Protein AF-A0A524LSF3-F1 (afdb_monomer_lite)

Structure (mmCIF, N/CA/C/O backbone):
data_AF-A0A524LSF3-F1
#
_entry.id   AF-A0A524LSF3-F1
#
loop_
_atom_site.group_PDB
_atom_site.id
_atom_site.type_symbol
_atom_site.label_atom_id
_atom_site.label_alt_id
_atom_site.label_comp_id
_atom_site.label_asym_id
_atom_site.label_entity_id
_atom_site.label_seq_id
_atom_site.pdbx_PDB_ins_code
_atom_site.Cartn_x
_atom_site.Cartn_y
_atom_site.Cartn_z
_atom_site.occupancy
_atom_site.B_iso_or_equiv
_atom_site.auth_seq_id
_atom_site.auth_comp_id
_atom_site.auth_asym_id
_atom_site.auth_atom_id
_atom_site.pdbx_PDB_model_num
ATOM 1 N N . MET A 1 1 ? 18.110 12.182 -12.627 1.00 63.22 1 MET A N 1
ATOM 2 C CA . MET A 1 1 ? 19.074 12.270 -11.505 1.00 63.22 1 MET A CA 1
ATOM 3 C C . MET A 1 1 ? 19.220 10.970 -10.721 1.00 63.22 1 MET A C 1
ATOM 5 O O . MET A 1 1 ? 20.338 10.505 -10.588 1.00 63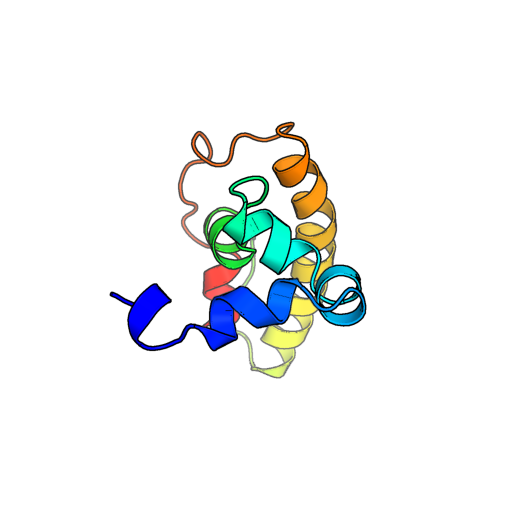.22 1 MET A O 1
ATOM 9 N N . TRP A 1 2 ? 18.156 10.327 -10.226 1.00 70.38 2 TRP A N 1
ATOM 10 C CA . TRP A 1 2 ? 18.332 9.107 -9.412 1.00 70.38 2 TRP A CA 1
ATOM 11 C C . TRP A 1 2 ? 19.012 7.947 -10.165 1.00 70.38 2 TRP A C 1
ATOM 13 O O . TRP A 1 2 ? 19.841 7.261 -9.588 1.00 70.38 2 TRP A O 1
ATOM 23 N N . ARG A 1 3 ? 18.759 7.791 -11.474 1.00 69.88 3 ARG A N 1
ATOM 24 C CA . ARG A 1 3 ? 19.395 6.759 -12.323 1.00 69.88 3 ARG A CA 1
ATOM 25 C C . ARG A 1 3 ? 20.921 6.903 -12.427 1.00 69.88 3 ARG A C 1
ATOM 27 O O . ARG A 1 3 ? 21.597 5.908 -12.646 1.00 69.88 3 ARG A O 1
ATOM 34 N N . THR A 1 4 ? 21.453 8.120 -12.279 1.00 80.94 4 THR A N 1
ATOM 35 C CA . THR A 1 4 ? 22.900 8.396 -12.320 1.00 80.94 4 THR A CA 1
ATOM 36 C C . THR A 1 4 ? 23.540 8.318 -10.935 1.00 80.94 4 THR A C 1
ATOM 38 O O . THR A 1 4 ? 24.684 7.903 -10.823 1.00 80.94 4 THR A O 1
ATOM 41 N N . ILE A 1 5 ? 22.804 8.683 -9.880 1.00 89.19 5 ILE A N 1
ATOM 42 C CA . ILE A 1 5 ? 23.291 8.670 -8.487 1.00 89.19 5 ILE A CA 1
ATOM 43 C C . ILE A 1 5 ? 23.166 7.267 -7.862 1.00 89.19 5 ILE A C 1
ATOM 45 O O . ILE A 1 5 ? 23.940 6.904 -6.983 1.00 89.19 5 ILE A O 1
ATOM 49 N N . ARG A 1 6 ? 22.193 6.470 -8.319 1.00 87.94 6 ARG A N 1
ATOM 50 C CA . ARG A 1 6 ? 21.877 5.121 -7.826 1.00 87.94 6 ARG A CA 1
ATOM 51 C C . ARG A 1 6 ? 21.677 4.135 -8.980 1.00 87.94 6 ARG A C 1
ATOM 53 O O . ARG A 1 6 ? 20.569 3.631 -9.177 1.00 87.94 6 ARG A O 1
ATOM 60 N N . PRO A 1 7 ? 22.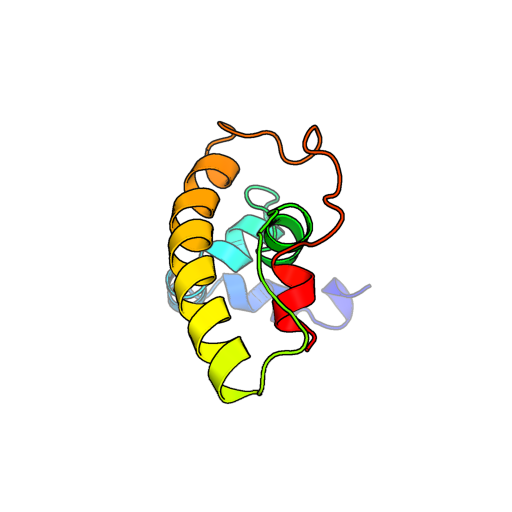715 3.854 -9.783 1.00 87.19 7 PRO A N 1
ATOM 61 C CA . PRO A 1 7 ? 22.617 2.873 -10.866 1.00 87.19 7 PRO A CA 1
ATOM 62 C C . PRO A 1 7 ? 22.300 1.458 -10.350 1.00 87.19 7 PRO A C 1
ATOM 64 O O . PRO A 1 7 ? 21.688 0.663 -11.064 1.00 87.19 7 PRO A O 1
ATOM 67 N N . ASP A 1 8 ? 22.637 1.167 -9.092 1.00 89.94 8 ASP A N 1
ATOM 68 C CA . ASP A 1 8 ? 22.290 -0.062 -8.374 1.00 89.94 8 ASP A CA 1
ATOM 69 C C . ASP A 1 8 ? 20.773 -0.300 -8.298 1.00 89.94 8 ASP A C 1
ATOM 71 O O . ASP A 1 8 ? 20.299 -1.423 -8.454 1.00 89.94 8 ASP A O 1
ATOM 75 N N . SER A 1 9 ? 19.986 0.771 -8.154 1.00 87.81 9 SER A N 1
ATOM 76 C CA . SER A 1 9 ? 18.520 0.681 -8.134 1.00 87.81 9 SER A CA 1
ATOM 77 C C . SER A 1 9 ? 17.914 0.236 -9.472 1.00 87.81 9 SER A C 1
ATOM 79 O O . SER A 1 9 ? 16.776 -0.231 -9.506 1.00 87.81 9 SER A O 1
ATOM 81 N N . LEU A 1 10 ? 18.673 0.342 -10.571 1.00 86.50 10 LEU A N 1
ATOM 82 C CA . LEU A 1 10 ? 18.316 -0.234 -11.867 1.00 86.50 10 LEU A CA 1
ATOM 83 C C . LEU A 1 10 ? 18.873 -1.652 -12.027 1.00 86.50 10 LEU A C 1
ATOM 85 O O . LEU A 1 10 ? 18.177 -2.517 -12.554 1.00 86.50 10 LEU A O 1
ATOM 89 N N . SER A 1 11 ? 20.117 -1.899 -11.602 1.00 91.25 11 SER A N 1
ATOM 90 C CA . SER A 1 11 ? 20.764 -3.202 -11.792 1.00 91.25 11 SER A CA 1
ATOM 91 C C . SER A 1 11 ? 20.146 -4.310 -10.944 1.00 91.25 11 SER A C 1
ATOM 93 O O . SER A 1 11 ? 20.150 -5.453 -11.391 1.00 91.25 11 SER A O 1
ATOM 95 N N . VAL A 1 12 ? 19.563 -3.986 -9.785 1.00 93.31 12 VAL A N 1
ATOM 96 C CA . VAL A 1 12 ? 18.895 -4.956 -8.900 1.00 93.31 12 VAL A CA 1
ATOM 97 C C . VAL A 1 12 ? 17.788 -5.745 -9.614 1.00 93.31 12 VAL A C 1
ATOM 99 O O . VAL A 1 12 ? 17.579 -6.917 -9.329 1.00 93.31 12 VAL A O 1
ATOM 102 N N . TRP A 1 13 ? 17.129 -5.146 -10.611 1.00 93.00 13 TRP A N 1
ATOM 103 C CA . TRP A 1 13 ? 16.067 -5.800 -11.385 1.00 93.00 13 TRP A CA 1
ATOM 104 C C . TRP A 1 13 ? 16.581 -6.779 -12.446 1.00 93.00 13 TRP A C 1
ATOM 106 O O . TRP A 1 13 ? 15.774 -7.447 -13.085 1.00 93.00 13 TRP A O 1
ATOM 116 N N . LYS A 1 14 ? 17.902 -6.871 -12.648 1.00 92.62 14 LYS A N 1
ATOM 117 C CA . LYS A 1 14 ? 18.521 -7.913 -13.484 1.00 92.62 14 LYS A CA 1
ATOM 118 C C . LYS A 1 14 ? 18.632 -9.250 -12.747 1.00 92.62 14 LYS A C 1
ATOM 120 O O . LYS A 1 14 ? 18.817 -10.275 -13.394 1.00 92.62 14 LYS A O 1
ATOM 125 N N . ASP A 1 15 ? 18.533 -9.243 -11.419 1.00 95.94 15 ASP A N 1
ATOM 126 C CA . ASP A 1 15 ? 18.512 -10.458 -10.615 1.00 95.94 15 ASP A CA 1
ATOM 127 C C . ASP A 1 15 ? 17.116 -11.100 -10.666 1.00 95.94 15 ASP A C 1
ATOM 129 O O . ASP A 1 15 ? 16.117 -10.536 -10.208 1.00 95.94 15 ASP A O 1
ATOM 133 N N . SER A 1 16 ? 17.054 -12.308 -11.225 1.00 95.81 16 SER A N 1
ATOM 134 C CA . SER A 1 16 ? 15.815 -13.080 -11.337 1.00 95.81 16 SER A CA 1
ATOM 135 C C . SER A 1 16 ? 15.156 -13.385 -9.984 1.00 95.81 16 SER A C 1
ATOM 137 O O . SER A 1 16 ? 13.928 -13.407 -9.905 1.00 95.81 16 SER A O 1
ATOM 139 N N . GLU A 1 17 ? 15.931 -13.556 -8.906 1.00 97.12 17 GLU A N 1
ATOM 140 C CA . GLU A 1 17 ? 15.393 -13.830 -7.570 1.00 97.12 17 GLU A CA 1
ATOM 141 C C . GLU A 1 17 ? 14.714 -12.584 -6.991 1.00 97.12 17 GLU A C 1
ATOM 143 O O . GLU A 1 17 ? 13.650 -12.684 -6.373 1.00 97.12 17 GLU A O 1
ATOM 148 N N . VAL A 1 18 ? 15.267 -11.396 -7.255 1.00 96.25 18 VAL A N 1
ATOM 149 C CA . VAL A 1 18 ? 14.650 -10.120 -6.865 1.00 96.25 18 VAL A CA 1
ATOM 150 C C . VAL A 1 18 ? 13.313 -9.947 -7.573 1.00 96.25 18 VAL A C 1
ATOM 152 O O . VAL A 1 18 ? 12.307 -9.666 -6.921 1.00 96.25 18 VAL A O 1
ATOM 155 N N . VAL A 1 19 ? 13.276 -10.149 -8.893 1.00 95.19 19 VAL A N 1
ATOM 156 C CA . VAL A 1 19 ? 12.037 -10.028 -9.677 1.00 95.19 19 VAL A CA 1
ATOM 157 C C . VAL A 1 19 ? 10.988 -11.029 -9.190 1.00 95.19 19 VAL A C 1
ATOM 159 O O . VAL A 1 19 ? 9.829 -10.659 -8.993 1.00 95.19 19 VAL A O 1
ATOM 162 N N . ARG A 1 20 ? 11.399 -12.273 -8.913 1.00 96.75 20 ARG A N 1
ATOM 163 C CA . ARG A 1 20 ? 10.518 -13.330 -8.402 1.00 96.75 20 ARG A CA 1
ATOM 164 C C . ARG A 1 20 ? 9.946 -13.007 -7.019 1.00 96.75 20 ARG A C 1
ATOM 166 O O . ARG A 1 20 ? 8.776 -13.292 -6.773 1.00 96.75 20 ARG A O 1
ATOM 173 N N . ARG A 1 21 ? 10.742 -12.429 -6.111 1.00 97.25 21 ARG A N 1
ATOM 174 C CA . ARG A 1 21 ? 10.308 -12.090 -4.739 1.00 97.25 21 ARG A CA 1
ATOM 175 C C . ARG A 1 21 ? 9.543 -10.779 -4.635 1.00 97.25 21 ARG A C 1
ATOM 177 O O . ARG A 1 21 ? 8.696 -10.646 -3.755 1.00 97.25 21 ARG A O 1
ATOM 184 N N . LEU A 1 22 ? 9.826 -9.815 -5.508 1.00 96.25 22 LEU A N 1
ATOM 185 C CA . LEU A 1 22 ? 9.246 -8.472 -5.469 1.00 96.25 22 LEU A CA 1
ATOM 186 C C . LEU A 1 22 ? 8.413 -8.146 -6.724 1.00 96.25 22 LEU A C 1
ATOM 188 O O . LEU A 1 22 ? 8.531 -7.040 -7.264 1.00 96.25 22 LEU A O 1
ATOM 192 N N . PRO A 1 23 ? 7.509 -9.039 -7.175 1.00 95.38 23 PRO A N 1
ATOM 193 C CA . PRO A 1 23 ? 6.816 -8.874 -8.449 1.00 95.38 23 PRO A CA 1
ATOM 194 C C . PRO A 1 23 ? 5.927 -7.628 -8.460 1.00 95.38 23 PRO A C 1
ATOM 196 O O . PRO A 1 23 ? 5.818 -6.951 -9.477 1.00 95.38 23 PRO A O 1
ATOM 199 N N . ARG A 1 24 ? 5.322 -7.260 -7.317 1.00 95.88 24 ARG A N 1
ATOM 200 C CA . ARG A 1 24 ? 4.517 -6.031 -7.233 1.00 95.88 24 ARG A CA 1
ATOM 201 C C . ARG A 1 24 ? 5.371 -4.772 -7.372 1.00 95.88 24 ARG A C 1
ATOM 203 O O . ARG A 1 24 ? 4.938 -3.845 -8.040 1.00 95.88 24 ARG A O 1
ATOM 210 N N . TYR A 1 25 ? 6.553 -4.726 -6.758 1.00 95.19 25 TYR A N 1
ATOM 211 C CA . TYR A 1 25 ? 7.434 -3.559 -6.869 1.00 95.19 25 TYR A CA 1
ATOM 212 C C . TYR A 1 25 ? 7.930 -3.380 -8.301 1.00 95.19 25 TYR A C 1
ATOM 214 O O . TYR A 1 25 ? 7.920 -2.258 -8.801 1.00 95.19 25 TYR A O 1
ATOM 222 N N . ARG A 1 26 ? 8.281 -4.482 -8.977 1.00 94.62 26 ARG A N 1
ATOM 223 C CA . ARG A 1 26 ? 8.621 -4.460 -10.402 1.00 94.62 26 ARG A CA 1
ATOM 224 C C . ARG A 1 26 ? 7.466 -3.908 -11.243 1.00 94.62 26 ARG A C 1
ATOM 226 O O . ARG A 1 26 ? 7.663 -2.930 -11.953 1.00 94.62 26 ARG A O 1
ATOM 233 N N . ALA A 1 27 ? 6.261 -4.448 -11.062 1.00 95.62 27 ALA A N 1
ATOM 234 C CA . ALA A 1 27 ? 5.065 -4.004 -11.778 1.00 95.62 27 ALA A CA 1
ATOM 235 C C . ALA A 1 27 ? 4.706 -2.525 -11.522 1.00 95.62 27 ALA A C 1
ATOM 237 O O . ALA A 1 27 ? 4.212 -1.850 -12.416 1.00 95.62 27 ALA A O 1
ATOM 238 N N . ILE A 1 28 ? 4.974 -1.987 -10.324 1.00 95.19 28 ILE A N 1
ATOM 239 C CA . ILE A 1 28 ? 4.796 -0.550 -10.041 1.00 95.19 28 ILE A CA 1
ATOM 240 C C . ILE A 1 28 ? 5.777 0.294 -10.860 1.00 95.19 28 ILE A C 1
ATOM 242 O O . ILE A 1 28 ? 5.385 1.308 -11.428 1.00 95.19 28 ILE A O 1
ATOM 246 N N . ILE A 1 29 ? 7.046 -0.118 -10.937 1.00 92.06 29 ILE A N 1
ATOM 247 C CA . ILE A 1 29 ? 8.068 0.579 -11.737 1.00 92.06 29 ILE A CA 1
ATOM 248 C C . ILE A 1 29 ? 7.716 0.542 -13.230 1.00 92.06 29 ILE A C 1
ATOM 250 O O . ILE A 1 29 ? 7.995 1.504 -13.943 1.00 92.06 29 ILE A O 1
ATOM 254 N N . ASP A 1 30 ? 7.075 -0.539 -13.677 1.00 93.38 30 ASP A N 1
ATOM 255 C CA . ASP A 1 30 ? 6.586 -0.713 -15.050 1.00 93.38 30 ASP A CA 1
ATOM 256 C C . ASP A 1 30 ? 5.237 -0.028 -15.322 1.00 93.38 30 ASP A C 1
ATOM 258 O O . ASP A 1 30 ? 4.746 -0.069 -16.444 1.00 93.38 30 ASP A O 1
ATOM 262 N N . ASN A 1 31 ? 4.663 0.663 -14.329 1.00 92.75 31 ASN A N 1
ATOM 263 C CA . ASN A 1 31 ? 3.336 1.291 -14.383 1.00 92.75 31 ASN A CA 1
ATOM 264 C C . ASN A 1 31 ? 2.178 0.310 -14.657 1.00 92.75 31 ASN A C 1
ATOM 266 O O . ASN A 1 31 ? 1.109 0.720 -15.098 1.00 92.75 31 ASN A O 1
ATOM 270 N N . GLU A 1 32 ? 2.362 -0.975 -14.364 1.00 94.31 32 GLU A N 1
ATOM 271 C CA . GLU A 1 32 ? 1.341 -2.017 -14.528 1.00 94.31 32 GLU A CA 1
ATOM 272 C C . GLU A 1 32 ? 0.457 -2.171 -13.286 1.00 94.31 32 GLU A C 1
ATOM 274 O O . GLU A 1 32 ? -0.650 -2.699 -13.362 1.00 94.31 32 GLU A O 1
ATOM 279 N N . ARG A 1 33 ? 0.950 -1.764 -12.109 1.00 95.56 33 ARG A N 1
ATOM 280 C CA . ARG A 1 33 ? 0.222 -1.886 -10.838 1.00 95.56 33 ARG A CA 1
ATOM 281 C C . ARG A 1 33 ? 0.394 -0.661 -9.963 1.00 95.56 33 ARG A C 1
ATOM 283 O O . ARG A 1 33 ? 1.431 -0.008 -9.961 1.00 95.56 33 ARG A O 1
ATOM 290 N N . LEU A 1 34 ? -0.599 -0.420 -9.115 1.00 95.88 34 LEU A N 1
ATOM 291 C CA . LEU A 1 34 ? -0.558 0.653 -8.128 1.00 95.88 34 LEU A CA 1
ATOM 292 C C . LEU A 1 34 ? 0.105 0.205 -6.819 1.00 95.88 34 LEU A C 1
ATOM 294 O O . LEU A 1 34 ? -0.011 -0.945 -6.374 1.00 95.88 34 LEU A O 1
ATOM 298 N N . ALA A 1 35 ? 0.776 1.140 -6.149 1.00 96.00 35 ALA A N 1
ATOM 299 C CA . ALA A 1 35 ? 1.289 0.914 -4.804 1.00 96.00 35 ALA A CA 1
ATOM 300 C C . ALA A 1 35 ? 0.133 0.669 -3.820 1.00 96.00 35 ALA A C 1
ATOM 302 O O . ALA A 1 35 ? -0.880 1.364 -3.856 1.00 96.00 35 ALA A O 1
ATOM 303 N N . LYS A 1 36 ? 0.285 -0.297 -2.901 1.00 96.06 36 LYS A N 1
ATOM 304 C CA . LYS A 1 36 ? -0.804 -0.693 -1.985 1.00 96.06 36 LYS A CA 1
ATOM 305 C C . LYS A 1 36 ? -1.317 0.465 -1.121 1.00 96.06 36 LYS A C 1
ATOM 307 O O . LYS A 1 36 ? -2.495 0.474 -0.798 1.00 96.06 36 LYS A O 1
ATOM 312 N N . TYR A 1 37 ? -0.480 1.444 -0.773 1.00 95.31 37 TYR A N 1
ATOM 313 C CA . TYR A 1 37 ? -0.930 2.597 0.015 1.00 95.31 37 TYR A CA 1
ATOM 314 C C . TYR A 1 37 ? -1.897 3.504 -0.769 1.00 95.31 37 TYR A C 1
ATOM 316 O O . TYR A 1 37 ? -2.824 4.045 -0.177 1.00 95.31 37 TYR A O 1
ATOM 324 N N . LEU A 1 38 ? -1.732 3.626 -2.096 1.00 95.44 38 LEU A N 1
ATOM 325 C CA . LEU A 1 38 ? -2.665 4.369 -2.955 1.00 95.44 38 LEU A CA 1
ATOM 326 C C . LEU A 1 38 ? -4.033 3.685 -2.981 1.00 95.44 38 LEU A C 1
ATOM 328 O O . LEU A 1 38 ? -5.059 4.351 -2.902 1.00 95.44 38 LEU A O 1
ATOM 332 N N . ILE A 1 39 ? -4.029 2.351 -3.024 1.00 96.31 39 ILE A N 1
ATOM 333 C CA . ILE A 1 39 ? -5.241 1.533 -2.939 1.00 96.31 39 ILE A CA 1
ATOM 334 C C . ILE A 1 39 ? -5.879 1.679 -1.550 1.00 96.31 39 ILE A C 1
ATOM 336 O O . ILE A 1 39 ? -7.073 1.935 -1.448 1.00 96.31 39 ILE A O 1
ATOM 340 N N . ALA A 1 40 ? -5.090 1.575 -0.475 1.00 96.75 40 ALA A N 1
ATOM 341 C CA . ALA A 1 40 ? -5.574 1.683 0.904 1.00 96.75 40 ALA A CA 1
ATOM 342 C C . ALA A 1 40 ? -6.210 3.048 1.197 1.00 96.75 40 ALA A C 1
ATOM 344 O O . ALA A 1 40 ? -7.231 3.106 1.874 1.00 96.75 40 ALA A O 1
ATOM 345 N N . LYS A 1 41 ? -5.665 4.128 0.621 1.00 95.81 41 LYS A N 1
ATOM 346 C CA . LYS A 1 41 ? -6.211 5.491 0.725 1.00 95.81 41 LYS A CA 1
ATOM 347 C C . LYS A 1 41 ? -7.625 5.628 0.144 1.00 95.81 41 LYS A C 1
ATOM 349 O O . LYS A 1 41 ? -8.366 6.531 0.513 1.00 95.81 41 LYS A O 1
ATOM 354 N N . LYS A 1 42 ? -7.992 4.760 -0.796 1.00 95.75 42 LYS A N 1
ATOM 355 C CA . LYS A 1 42 ? -9.303 4.746 -1.460 1.00 95.75 42 LYS A CA 1
ATOM 356 C C . LYS A 1 42 ? -10.206 3.618 -0.968 1.00 95.75 42 LYS A C 1
ATOM 358 O O . LYS A 1 42 ? -11.357 3.530 -1.378 1.00 95.75 42 LYS A O 1
ATOM 363 N N . PHE A 1 43 ? -9.696 2.753 -0.098 1.00 96.06 43 PHE A N 1
ATOM 364 C CA . PHE A 1 43 ? -10.452 1.644 0.454 1.00 96.06 43 PHE A CA 1
ATOM 365 C C . PHE A 1 43 ? -11.180 2.107 1.714 1.00 96.06 43 PHE A C 1
ATOM 367 O O . PHE A 1 43 ? -10.564 2.244 2.771 1.00 96.06 43 PHE A O 1
ATOM 374 N N . ALA A 1 44 ? -12.478 2.376 1.580 1.00 95.50 44 ALA A N 1
ATOM 375 C CA . ALA A 1 44 ? -13.333 2.745 2.700 1.00 95.50 44 ALA A CA 1
ATOM 376 C C . ALA A 1 44 ? -13.466 1.583 3.691 1.00 95.50 44 ALA A C 1
ATOM 378 O O . ALA A 1 44 ? -13.556 0.418 3.288 1.00 95.50 44 ALA A O 1
ATOM 379 N N . PHE A 1 45 ? -13.518 1.899 4.980 1.00 94.25 45 PHE A N 1
ATOM 380 C CA . PHE A 1 45 ? -13.897 0.930 5.999 1.00 94.25 45 PHE A CA 1
ATOM 381 C C . PHE A 1 45 ? -14.665 1.612 7.129 1.00 94.25 45 PHE A C 1
ATOM 383 O O . PHE A 1 45 ? -14.403 2.769 7.453 1.00 94.25 45 PHE A O 1
ATOM 390 N N . ASP A 1 46 ? -15.550 0.848 7.758 1.00 91.94 46 ASP A N 1
ATOM 391 C CA . ASP A 1 46 ? -16.244 1.261 8.971 1.00 91.94 46 ASP A CA 1
ATOM 392 C C . ASP A 1 46 ? -15.541 0.649 10.182 1.00 91.94 46 ASP A C 1
ATOM 394 O O . ASP A 1 46 ? -15.311 -0.564 10.239 1.00 91.94 46 ASP A O 1
ATOM 398 N N . GLY A 1 47 ? -15.184 1.485 11.149 1.00 91.56 47 GLY A N 1
ATOM 399 C CA . GLY A 1 47 ? -14.576 1.052 12.398 1.00 91.56 47 GLY A CA 1
ATOM 400 C C . GLY A 1 47 ? -14.223 2.231 13.289 1.00 91.56 47 GLY A C 1
ATOM 401 O O . GLY A 1 47 ? -14.217 3.377 12.846 1.00 91.56 47 GLY A O 1
ATOM 402 N N . ASP A 1 48 ? -13.949 1.931 14.550 1.00 94.50 48 ASP A N 1
ATOM 403 C CA . ASP A 1 48 ? -13.617 2.927 15.558 1.00 94.50 48 ASP A CA 1
ATOM 404 C C . ASP A 1 48 ? -12.095 3.054 15.692 1.00 94.50 48 ASP A C 1
ATOM 406 O O . ASP A 1 48 ? -11.407 2.090 16.030 1.00 94.50 48 ASP A O 1
ATOM 410 N N . LEU A 1 49 ? -11.569 4.244 15.397 1.00 94.88 49 LEU A N 1
ATOM 411 C CA . LEU A 1 49 ? -10.144 4.556 15.539 1.00 94.88 49 LEU A CA 1
ATOM 412 C C . LEU A 1 49 ? -9.757 4.900 16.986 1.00 94.88 49 LEU A C 1
ATOM 414 O O . LEU A 1 49 ? -8.578 4.922 17.310 1.00 94.88 49 LEU A O 1
ATOM 418 N N . SER A 1 50 ? -10.727 5.117 17.880 1.00 95.56 50 SER A N 1
ATOM 419 C CA . SER A 1 50 ? -10.471 5.403 19.299 1.00 95.56 50 SER A CA 1
ATOM 420 C C . SER A 1 50 ? -10.236 4.151 20.155 1.00 95.56 50 SER A C 1
ATOM 422 O O . SER A 1 50 ? -10.047 4.244 21.371 1.00 95.56 50 SER A O 1
ATOM 424 N N . LEU A 1 51 ? -10.239 2.967 19.532 1.00 96.19 51 LEU A N 1
ATOM 425 C CA . LEU A 1 51 ? -9.965 1.699 20.200 1.00 96.19 51 LEU A CA 1
ATOM 426 C C . LEU A 1 51 ? -8.560 1.672 20.817 1.00 96.19 51 LEU A C 1
ATOM 428 O O . LEU A 1 51 ? -7.631 2.352 20.385 1.00 96.19 51 LEU A O 1
ATOM 432 N N . SER A 1 52 ? -8.372 0.797 21.806 1.00 97.19 52 SER A N 1
ATOM 433 C CA . SER A 1 52 ? -7.030 0.467 22.290 1.00 97.19 52 SER A CA 1
ATOM 434 C C . SER A 1 52 ? -6.173 -0.119 21.162 1.00 97.19 52 SER A C 1
ATOM 436 O O . SER A 1 52 ? -6.695 -0.700 20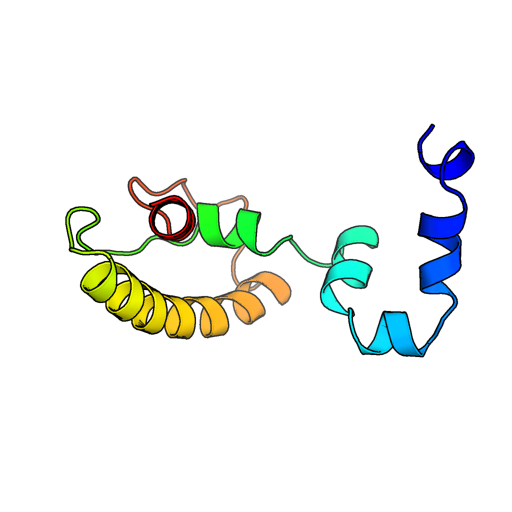.212 1.00 97.19 52 SER A O 1
ATOM 438 N N . THR A 1 53 ? -4.846 -0.088 21.305 1.00 96.50 53 THR A N 1
ATOM 439 C CA . THR A 1 53 ? -3.925 -0.685 20.321 1.00 96.50 53 THR A CA 1
ATOM 440 C C . THR A 1 53 ? -4.279 -2.137 19.987 1.00 96.50 53 THR A C 1
ATOM 442 O O . THR A 1 53 ? -4.236 -2.537 18.828 1.00 96.50 53 THR A O 1
ATOM 445 N N . SER A 1 54 ? -4.677 -2.942 20.979 1.00 97.31 54 SER A N 1
ATOM 446 C CA . SER A 1 54 ? -5.119 -4.321 20.736 1.00 97.31 54 SER A CA 1
ATOM 447 C C . SER A 1 54 ? -6.423 -4.392 19.934 1.00 97.31 54 SER A C 1
ATOM 449 O O . SER A 1 54 ? -6.552 -5.250 19.061 1.00 97.31 54 SER A O 1
ATOM 451 N N . GLY A 1 55 ? -7.367 -3.480 20.182 1.00 97.62 55 GLY A N 1
ATOM 452 C CA . GLY A 1 55 ? -8.582 -3.331 19.383 1.00 97.62 55 GLY A CA 1
ATOM 453 C C . GLY A 1 55 ? -8.288 -2.914 17.940 1.00 97.62 55 GLY A C 1
ATOM 454 O O . GLY A 1 55 ? -8.815 -3.533 17.018 1.00 97.62 55 GLY A O 1
ATOM 455 N N . LEU A 1 56 ? -7.380 -1.953 17.736 1.00 97.56 56 LEU A N 1
ATOM 456 C CA . LEU A 1 56 ? -6.928 -1.521 16.409 1.00 97.56 56 LEU A CA 1
ATOM 457 C C . LEU A 1 56 ? -6.269 -2.661 15.625 1.00 97.56 56 LEU A C 1
ATOM 459 O O . LEU A 1 56 ? -6.547 -2.825 14.441 1.00 97.56 56 LEU A O 1
ATOM 463 N N . TRP A 1 57 ? -5.460 -3.507 16.272 1.00 97.69 57 TRP A N 1
ATOM 464 C CA . TRP A 1 57 ? -4.880 -4.691 15.625 1.00 97.69 57 TRP A CA 1
ATOM 465 C C . TRP A 1 57 ? -5.931 -5.714 15.189 1.00 97.69 57 TRP A C 1
ATOM 467 O O . TRP A 1 57 ? -5.814 -6.284 14.102 1.00 97.69 57 TRP A O 1
ATOM 477 N N . ASN A 1 58 ? -6.965 -5.938 16.002 1.00 97.12 58 ASN A N 1
ATOM 478 C CA . ASN A 1 58 ? -8.069 -6.826 15.631 1.00 97.12 58 ASN A CA 1
ATOM 479 C C . ASN A 1 58 ? -8.850 -6.258 14.440 1.00 97.12 58 ASN A C 1
ATOM 481 O O . ASN A 1 58 ? -9.037 -6.951 13.441 1.00 97.12 58 ASN A O 1
ATOM 485 N N . LEU A 1 59 ? -9.206 -4.973 14.503 1.00 97.12 59 LEU A N 1
ATOM 486 C CA . LEU A 1 59 ? -9.864 -4.264 13.410 1.00 97.12 59 LEU A CA 1
ATOM 487 C C . LEU A 1 59 ? -9.018 -4.308 12.129 1.00 97.12 59 LEU A C 1
ATOM 489 O O . LEU A 1 59 ? -9.518 -4.620 11.049 1.00 97.12 59 LEU A O 1
ATOM 493 N N . HIS A 1 60 ? -7.711 -4.071 12.238 1.00 97.44 60 HIS A N 1
ATOM 494 C CA . HIS A 1 60 ? -6.783 -4.135 11.112 1.00 97.44 60 HIS A CA 1
ATOM 495 C C . HIS A 1 60 ? -6.734 -5.524 10.487 1.00 97.44 60 HIS A C 1
ATOM 497 O O . HIS A 1 60 ? -6.727 -5.622 9.260 1.00 97.44 60 HIS A O 1
ATOM 503 N N . LYS A 1 61 ? -6.741 -6.592 11.290 1.00 97.12 61 LYS A N 1
ATOM 504 C CA . LYS A 1 61 ? -6.770 -7.971 10.787 1.00 97.12 61 LYS A CA 1
ATOM 505 C C . LYS A 1 61 ? -8.029 -8.231 9.956 1.00 97.12 61 LYS A C 1
ATOM 507 O O . LYS A 1 61 ? -7.927 -8.771 8.851 1.00 97.12 61 LYS A O 1
ATOM 512 N N . ASP A 1 62 ? -9.182 -7.786 10.444 1.00 96.19 62 ASP A N 1
ATOM 513 C CA . ASP A 1 62 ? -10.466 -7.962 9.763 1.00 96.19 62 ASP A CA 1
ATOM 514 C C . ASP A 1 62 ? -10.525 -7.174 8.447 1.00 96.19 62 ASP A C 1
ATOM 516 O O . ASP A 1 62 ? -10.896 -7.709 7.396 1.00 96.19 62 ASP A O 1
ATOM 520 N N . ILE A 1 63 ? -10.102 -5.907 8.471 1.00 97.06 63 ILE A N 1
ATOM 521 C CA . ILE A 1 63 ? -10.072 -5.055 7.277 1.00 97.06 63 ILE A CA 1
ATOM 522 C C . ILE A 1 63 ? -9.002 -5.522 6.279 1.00 97.06 63 ILE A C 1
ATOM 524 O O . ILE A 1 63 ? -9.244 -5.491 5.071 1.00 97.06 63 ILE A O 1
ATOM 528 N N . SER A 1 64 ? -7.859 -6.035 6.748 1.00 96.94 64 SER A N 1
ATOM 529 C CA . SER A 1 64 ? -6.785 -6.561 5.893 1.00 96.94 64 SER A CA 1
ATOM 530 C C . SER A 1 64 ? -7.266 -7.691 4.990 1.00 96.94 64 SER A C 1
ATOM 532 O O . SER A 1 64 ? -6.940 -7.688 3.807 1.00 96.94 64 SER A O 1
ATOM 534 N N . SER A 1 65 ? -8.088 -8.614 5.498 1.00 96.12 65 SER A N 1
ATOM 535 C CA . SER A 1 65 ? -8.626 -9.716 4.687 1.00 96.12 65 SER A CA 1
ATOM 536 C C . SER A 1 65 ? -9.515 -9.213 3.538 1.00 96.12 65 SER A C 1
ATOM 538 O O . SER A 1 65 ? -9.403 -9.661 2.389 1.00 96.12 65 SER A O 1
ATOM 540 N N . LYS A 1 66 ? -10.355 -8.206 3.815 1.00 96.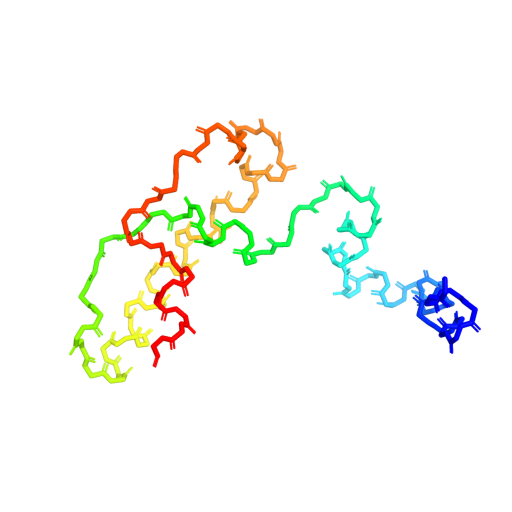56 66 LYS A N 1
ATOM 541 C CA . LYS A 1 66 ? -11.192 -7.555 2.793 1.00 96.56 66 LYS A CA 1
ATOM 542 C C . LYS A 1 66 ? -10.333 -6.800 1.778 1.00 96.56 66 LYS A C 1
ATOM 544 O O . LYS A 1 66 ? -10.575 -6.888 0.574 1.00 96.56 66 LYS A O 1
ATOM 549 N N . PHE A 1 67 ? -9.307 -6.102 2.257 1.00 96.81 67 PHE A N 1
ATOM 550 C CA . PHE A 1 67 ? -8.366 -5.361 1.425 1.00 96.81 67 PHE A CA 1
ATOM 551 C C . PHE A 1 67 ? -7.551 -6.279 0.501 1.00 96.81 67 PHE A C 1
ATOM 553 O O . PHE A 1 67 ? -7.378 -5.974 -0.679 1.00 96.81 67 PHE A O 1
ATOM 560 N N . GLU A 1 68 ? -7.100 -7.436 0.986 1.00 95.88 68 GLU A N 1
ATOM 561 C CA . GLU A 1 68 ? -6.404 -8.439 0.169 1.00 95.88 68 GLU A CA 1
ATOM 562 C C . GLU A 1 68 ? -7.273 -8.953 -0.978 1.00 95.88 68 GLU A C 1
ATOM 564 O O . GLU A 1 68 ? -6.785 -9.099 -2.096 1.00 95.88 68 GLU A O 1
ATOM 569 N N . SER A 1 69 ? -8.571 -9.132 -0.735 1.00 95.06 69 SER A N 1
ATOM 570 C CA . SER A 1 69 ? -9.541 -9.527 -1.766 1.00 95.06 69 SER A CA 1
ATOM 571 C C . SER A 1 69 ? -9.872 -8.398 -2.755 1.00 95.06 69 SER A C 1
ATOM 573 O O . SER A 1 69 ? -10.382 -8.648 -3.849 1.00 95.06 69 SER A O 1
ATOM 575 N N . PHE A 1 70 ? -9.603 -7.145 -2.384 1.00 95.12 70 PHE A N 1
ATOM 576 C CA . PHE A 1 70 ? -9.838 -5.965 -3.215 1.00 95.12 70 PHE A CA 1
ATOM 577 C C . PHE A 1 70 ? -8.688 -5.694 -4.192 1.00 95.12 70 PHE A C 1
ATOM 579 O O . PHE A 1 70 ? -8.937 -5.299 -5.330 1.00 95.12 70 PHE A O 1
ATOM 586 N N . ILE A 1 71 ? -7.438 -5.958 -3.792 1.00 96.06 71 ILE A N 1
ATOM 587 C CA . ILE A 1 71 ? -6.245 -5.704 -4.618 1.00 96.06 71 ILE A CA 1
ATOM 588 C C . ILE A 1 71 ? -6.344 -6.333 -6.024 1.00 96.06 71 ILE A C 1
ATOM 590 O O . ILE A 1 71 ? -6.118 -5.606 -6.990 1.00 96.06 71 ILE A O 1
ATOM 594 N N . PRO A 1 72 ? -6.717 -7.620 -6.201 1.00 95.06 72 PRO A N 1
ATOM 595 C CA . PRO A 1 72 ? -6.811 -8.219 -7.532 1.00 95.06 72 PRO A CA 1
ATOM 596 C C . PRO A 1 72 ? -7.849 -7.550 -8.438 1.00 95.06 72 PRO A C 1
ATOM 598 O O . PRO A 1 72 ? -7.666 -7.517 -9.650 1.00 95.06 72 PRO A O 1
ATOM 601 N N . LYS A 1 73 ? -8.929 -6.996 -7.869 1.00 95.06 73 LYS A N 1
ATOM 602 C CA . LYS A 1 73 ? -9.977 -6.291 -8.629 1.00 95.06 73 LYS A CA 1
ATOM 603 C C . LYS A 1 73 ? -9.452 -4.980 -9.211 1.00 95.06 73 LYS A C 1
ATOM 605 O O . LYS A 1 73 ? -9.779 -4.624 -10.334 1.00 95.06 73 LYS A O 1
ATOM 610 N N . VAL A 1 74 ? -8.603 -4.293 -8.455 1.00 94.75 74 VAL A N 1
ATOM 611 C CA . VAL A 1 74 ? -7.888 -3.107 -8.934 1.00 94.75 74 VAL A CA 1
ATOM 612 C C . VAL A 1 74 ? -6.832 -3.498 -9.963 1.00 94.75 74 VAL A C 1
ATOM 614 O O . VAL A 1 74 ? -6.775 -2.908 -11.032 1.00 94.75 74 VAL A O 1
ATOM 617 N N . ASP A 1 75 ? -6.022 -4.518 -9.672 1.00 94.25 75 ASP A N 1
ATOM 618 C CA . ASP A 1 75 ? -4.928 -4.945 -10.555 1.00 94.25 75 ASP A CA 1
ATOM 619 C C . ASP A 1 75 ? -5.436 -5.480 -11.918 1.00 94.25 75 ASP A C 1
ATOM 621 O O . ASP A 1 75 ? -4.670 -5.532 -12.875 1.00 94.25 75 ASP A O 1
ATOM 625 N N . THR A 1 76 ? -6.709 -5.885 -12.015 1.00 93.25 76 THR A N 1
ATOM 626 C CA . THR A 1 76 ? -7.368 -6.349 -13.255 1.00 93.25 76 THR A CA 1
ATOM 627 C C . THR A 1 76 ? -8.190 -5.261 -13.957 1.00 93.25 76 THR A C 1
ATOM 629 O O . THR A 1 76 ? -8.893 -5.567 -14.917 1.00 93.25 76 THR A O 1
ATOM 632 N N . ASN A 1 77 ? -8.124 -4.005 -13.495 1.00 89.44 77 ASN A N 1
ATOM 633 C CA . ASN A 1 77 ? -8.961 -2.888 -13.956 1.00 89.44 77 ASN A CA 1
ATOM 634 C C . ASN A 1 77 ? -10.480 -3.145 -13.859 1.00 89.44 77 ASN A C 1
ATOM 636 O O . ASN A 1 77 ? -11.266 -2.471 -14.518 1.00 89.44 77 ASN A O 1
ATOM 640 N N . TYR A 1 78 ? -10.923 -4.082 -13.012 1.00 89.62 78 TYR A N 1
ATOM 641 C CA . TYR A 1 78 ? -12.349 -4.245 -12.707 1.00 89.62 78 TYR A CA 1
ATOM 642 C C . TYR A 1 78 ? -12.890 -3.051 -11.902 1.00 89.62 78 TYR A C 1
ATOM 644 O O . TYR A 1 78 ? -14.074 -2.734 -11.969 1.00 89.62 78 TYR A O 1
ATOM 652 N N . ILE A 1 79 ? -12.022 -2.388 -11.131 1.00 88.19 79 ILE A N 1
ATOM 653 C CA . ILE A 1 79 ? -12.324 -1.154 -10.399 1.00 88.19 79 ILE A CA 1
ATOM 654 C C . ILE A 1 79 ? -11.301 -0.104 -10.807 1.00 88.19 79 ILE A C 1
ATOM 656 O O . ILE A 1 79 ? -10.113 -0.260 -10.510 1.00 88.19 79 ILE A O 1
ATOM 660 N N . ASP A 1 80 ? -11.765 0.975 -11.432 1.00 88.69 80 ASP A N 1
ATOM 661 C CA . ASP A 1 80 ? -10.928 2.141 -11.682 1.00 88.69 80 ASP A CA 1
ATOM 662 C C . ASP A 1 80 ? -10.809 2.979 -10.402 1.00 88.69 80 ASP A C 1
ATOM 664 O O . ASP A 1 80 ? -11.744 3.647 -9.961 1.00 88.69 80 ASP A O 1
ATOM 668 N N . LEU A 1 81 ? -9.628 2.943 -9.785 1.00 88.94 81 LEU A N 1
ATOM 669 C CA . LEU A 1 81 ? -9.335 3.705 -8.571 1.00 88.94 81 LEU A CA 1
ATOM 670 C C . LEU A 1 81 ? -9.380 5.225 -8.762 1.00 88.94 81 LEU A C 1
ATOM 672 O O . LEU A 1 81 ? -9.486 5.943 -7.764 1.00 88.94 81 LEU A O 1
ATOM 676 N N . SER A 1 82 ? -9.259 5.719 -9.995 1.00 85.81 82 SER A N 1
ATOM 677 C CA . SER A 1 82 ? -9.339 7.150 -10.289 1.00 85.81 82 SER A CA 1
ATOM 678 C C . SER A 1 82 ? -10.767 7.690 -10.155 1.00 85.81 82 SER A C 1
ATOM 680 O O . SER A 1 82 ? -10.944 8.832 -9.731 1.00 85.81 82 SER A O 1
ATOM 682 N N . GLU A 1 83 ? -11.770 6.844 -10.402 1.00 88.88 83 GLU A N 1
ATOM 683 C CA . GLU A 1 83 ? -13.193 7.173 -10.266 1.00 88.88 83 GLU A CA 1
ATOM 684 C C . GLU A 1 83 ? -13.706 7.013 -8.826 1.00 88.88 83 GLU A C 1
ATOM 686 O O . GLU A 1 83 ? -14.728 7.586 -8.446 1.00 88.88 83 GLU A O 1
ATOM 691 N N . VAL A 1 84 ? -12.983 6.268 -7.982 1.00 88.19 84 VAL A N 1
ATOM 692 C CA . VAL A 1 84 ? -13.349 6.081 -6.574 1.00 88.19 84 VAL A CA 1
ATOM 693 C C . VAL A 1 84 ? -13.143 7.389 -5.803 1.00 88.19 84 VAL A C 1
ATOM 695 O O . VAL A 1 84 ? -12.016 7.871 -5.617 1.00 88.19 84 VAL A O 1
ATOM 698 N N . ALA A 1 85 ? -14.239 7.959 -5.298 1.00 88.94 85 ALA A N 1
ATOM 699 C CA . ALA A 1 85 ? -14.200 9.113 -4.405 1.00 88.94 85 ALA A CA 1
ATOM 700 C C . ALA A 1 85 ? -13.346 8.815 -3.161 1.00 88.94 85 ALA A C 1
ATOM 702 O O . ALA A 1 85 ? -13.273 7.684 -2.684 1.00 88.94 85 ALA A O 1
ATOM 703 N N . SER A 1 86 ? -12.659 9.830 -2.639 1.00 89.81 86 SER A N 1
ATOM 704 C CA . SER A 1 86 ? -11.902 9.662 -1.395 1.00 89.81 86 SER A CA 1
ATOM 705 C C . SER A 1 86 ? -12.885 9.479 -0.231 1.00 89.81 86 SER A C 1
ATOM 707 O O . SER A 1 86 ? -13.719 10.366 -0.034 1.00 89.81 86 SER A O 1
ATOM 709 N N . PRO A 1 87 ? -12.825 8.362 0.513 1.00 93.44 87 PRO A N 1
ATOM 710 C CA . PRO A 1 87 ? -13.727 8.138 1.634 1.00 93.44 87 PRO A CA 1
ATOM 711 C C . PRO A 1 87 ? -13.362 9.041 2.817 1.00 93.44 87 PRO A C 1
ATOM 713 O O . PRO A 1 87 ? -12.222 9.490 2.929 1.00 93.44 87 PRO A O 1
ATOM 716 N N . THR A 1 88 ? -14.321 9.272 3.718 1.00 91.25 88 THR A N 1
ATOM 717 C CA . THR A 1 88 ? -14.084 10.003 4.976 1.00 91.25 88 THR A CA 1
ATOM 718 C C . THR A 1 88 ? -13.090 9.273 5.876 1.00 91.25 88 THR A C 1
ATOM 720 O O . THR A 1 88 ? -12.267 9.914 6.517 1.00 91.25 88 THR A O 1
ATOM 723 N N . GLN A 1 89 ? -13.163 7.939 5.898 1.00 93.81 89 GLN A N 1
ATOM 72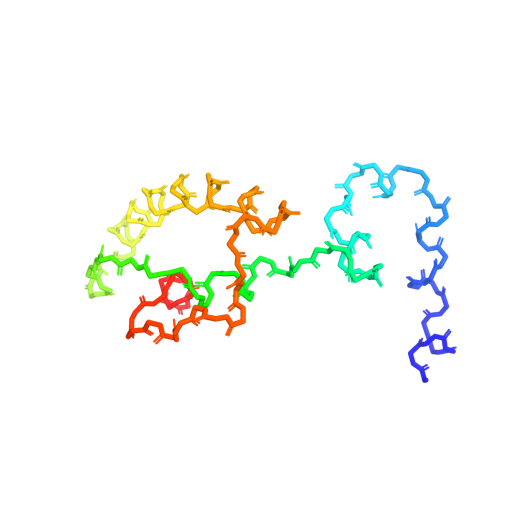4 C CA . GLN A 1 89 ? -12.253 7.071 6.633 1.00 93.81 89 GLN A CA 1
ATOM 725 C C . GLN A 1 89 ? -11.778 5.948 5.708 1.00 93.81 89 GLN A C 1
ATOM 727 O O . GLN A 1 89 ? -12.573 5.202 5.128 1.00 93.81 89 GLN A O 1
ATOM 732 N N . SER A 1 90 ? -10.467 5.861 5.529 1.00 96.56 90 SER A N 1
ATOM 733 C CA . SER A 1 90 ? -9.793 4.928 4.634 1.00 96.56 90 SER A CA 1
ATOM 734 C C . SER A 1 90 ? -8.943 3.938 5.414 1.00 96.56 90 SER A C 1
ATOM 736 O O . SER A 1 90 ? -8.461 4.225 6.504 1.00 96.56 90 SER A O 1
ATOM 738 N N . PHE A 1 91 ? -8.671 2.769 4.842 1.00 96.94 91 PHE A N 1
ATOM 739 C CA . PHE A 1 91 ? -7.795 1.794 5.492 1.00 96.94 91 PHE A CA 1
ATOM 740 C C . PHE A 1 91 ? -6.365 2.309 5.697 1.00 96.94 91 PHE A C 1
ATOM 742 O O . PHE A 1 91 ? -5.621 1.758 6.506 1.00 96.94 91 PHE A O 1
ATOM 749 N N . LEU A 1 92 ? -5.961 3.357 4.974 1.00 96.25 92 LEU A N 1
ATOM 750 C CA . LEU A 1 92 ? -4.709 4.040 5.264 1.00 96.25 92 LEU A CA 1
ATOM 751 C C . LEU A 1 92 ? -4.764 4.776 6.611 1.00 96.25 92 LEU A C 1
ATOM 753 O O . LEU A 1 92 ? -3.762 4.748 7.316 1.00 96.25 92 LEU A O 1
ATOM 757 N N . ASP A 1 93 ? -5.912 5.343 6.987 1.00 96.19 93 ASP A N 1
ATOM 758 C CA . ASP A 1 93 ? -6.101 6.048 8.262 1.00 96.19 93 ASP A CA 1
ATOM 759 C C . ASP A 1 93 ? -5.957 5.081 9.448 1.00 96.19 93 ASP A C 1
ATOM 761 O O . ASP A 1 93 ? -5.211 5.339 10.380 1.00 96.19 93 ASP A O 1
ATOM 765 N N . LEU A 1 94 ? -6.510 3.868 9.346 1.00 96.50 94 LEU A N 1
ATOM 766 C CA . LEU A 1 94 ? -6.283 2.823 10.359 1.00 96.50 94 LEU A CA 1
ATOM 767 C C . LEU A 1 94 ? -4.808 2.400 10.499 1.00 96.50 94 LEU A C 1
ATOM 769 O O . LEU A 1 94 ? -4.424 1.824 11.508 1.00 96.50 94 LEU A O 1
ATOM 773 N N . LYS A 1 95 ? -3.979 2.600 9.469 1.00 93.19 95 LYS A N 1
ATOM 774 C CA . LYS A 1 95 ? -2.559 2.209 9.494 1.00 93.19 95 LYS A CA 1
ATOM 775 C C . LYS A 1 95 ? -1.638 3.291 10.057 1.00 93.19 95 LYS A C 1
ATOM 777 O O . LYS A 1 95 ? -0.447 3.006 10.191 1.00 93.19 95 LYS A O 1
ATOM 782 N N . ILE A 1 96 ? -2.143 4.506 10.273 1.00 93.31 96 ILE A N 1
ATOM 783 C CA . ILE A 1 96 ? -1.367 5.629 10.819 1.00 93.31 96 ILE A CA 1
ATOM 784 C C . ILE A 1 96 ? -1.647 5.890 12.304 1.00 93.31 96 ILE A C 1
ATOM 786 O O . ILE A 1 96 ? -0.863 6.618 12.908 1.00 93.31 96 ILE A O 1
ATOM 790 N N . GLU A 1 97 ? -2.702 5.289 12.866 1.00 92.44 97 GLU A N 1
ATOM 791 C CA . GLU A 1 97 ? -2.923 5.166 14.320 1.00 92.44 97 GLU A CA 1
ATOM 792 C C . GLU A 1 97 ? -1.949 4.162 14.962 1.00 92.44 97 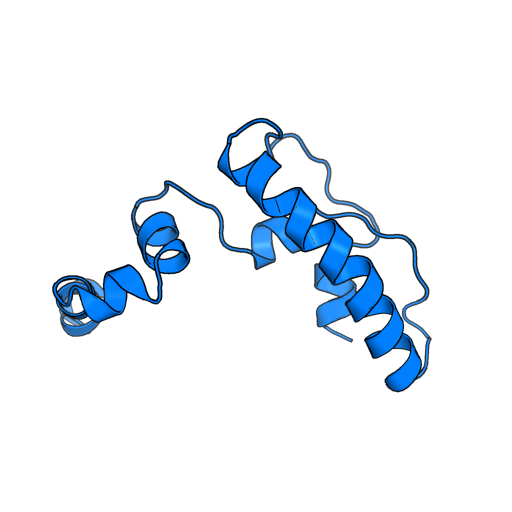GLU A C 1
ATOM 794 O O . GLU A 1 97 ? -1.446 4.445 16.074 1.00 92.44 97 GLU A O 1
#

Sequence (97 aa):
MWRTIRPDSLSVWKDSEVVRRLPRYRAIIDNERLAKYLIAKKFAFDGDLSLSTSGLWNLHKDISSKFESFIPKVDTNYIDLSEVASPTQSFLDLKIE

Foldseek 3Di:
DCCVVCVVVVVQVVDPVSCVVPVQVVCVVVVLFDDLLLVQQLADDDDDLPDDPVRLVVVLVVVVVVSVVVRVCVSVVVDDSVPRDGDPDGSNNSVVD

Radius of gyration: 16.63 Å; chains: 1; bounding box: 40×26×37 Å

Secondary structure (DSSP, 8-state):
-HHHH-THHHHGGG-HHHHHH-HHHHHHHTTSS--HHHHHHH-B----TTS-HHHHHHHHHHHHHHHHHHHHHHHTTSS-TTTSPPPSSBTTGGGT-

pLDDT: mean 93.2, std 5.61, range [63.22, 97.69]